Protein AF-A0A6I7P7A3-F1 (afdb_monomer)

Secondary structure (DSSP, 8-state):
-------PPSSSPPP--PPPSSSSSSPPP-S------TT--HHHHHHHHHHHHHHHHHHH--SSEEEEE--TTBTT-SS----B-HHHHHHHHHHHHHHHHTTT--EEEEE-----S-HHHHHHHHHHHHHHHHHHS--

Nearest PDB structures (foldseek):
  9gkv-assembly1_B  TM=9.455E-01  e=1.641E-09  Vibrio cholerae
  9gku-assembly2_E  TM=8.668E-01  e=6.618E-05  Sphingomonas sp. Y57
  5ji5-assembly1_A  TM=8.584E-01  e=8.519E-05  Paraburkholderia phymatum STM815
  8szt-assembly1_A  TM=7.700E-01  e=6.213E-05  Acinetobacter baumannii
  5g0y-assembly1_B  TM=8.386E-01  e=3.416E-04  Pseudomonas aeruginosa PAO1

Solvent-accessible surface area (backbone atoms only — not comparable to full-atom values): 8297 Å² total; per-residue (Å²): 136,36,45,86,47,74,82,84,75,85,76,99,65,84,84,74,81,48,66,31,93,40,67,60,66,72,74,79,93,70,98,76,83,69,74,46,64,73,58,39,32,40,69,63,50,47,54,54,44,66,64,45,52,61,55,50,48,68,74,64,62,56,84,61,46,80,42,73,54,43,52,22,48,24,54,76,24,72,55,39,55,27,36,22,44,75,65,35,51,40,50,49,44,41,52,56,52,48,58,30,54,80,67,72,29,51,72,47,81,41,86,48,55,66,57,46,88,50,61,69,61,44,52,54,55,60,43,34,54,57,54,46,48,59,68,76,48,79,131

pLDDT: mean 84.66, std 20.34, range [33.81, 98.56]

Sequence (139 aa):
HTDLGTSMPSEGRPPHRLPGTNFPARKQRSDWDLVLERDVADDGYLSQLEEALPRLFERHRPDLAFYNAGVDPHRDDRLGHLALSDEGLQARDHAVLDAARLRAVPLVGVIGGGYDRDLDRLVRRHALLHRTAAHLMPR

Radius of gyration: 16.29 Å; Cα contacts (8 Å, |Δi|>4): 184; chains: 1; bounding box: 31×56×37 Å

Mean predicted aligned error: 8.37 Å

Foldseek 3Di:
DAEDPDDDDPDDDDDDRCQDQFPPSDDDDDPDDDYDYFAAELVSVVVSLVVVLLVVCVVPVDLEEEAALEPLLDCQFPRHRYHYDLVSSLVSLLSNLVSCVVSVRHYHYDYHHGHHPPVVVRVVSSCSNVVSCPVVDDD

Structure (mmCIF, N/CA/C/O backbone):
data_AF-A0A6I7P7A3-F1
#
_entry.id   AF-A0A6I7P7A3-F1
#
loop_
_atom_site.group_PDB
_atom_site.id
_atom_site.type_symbol
_atom_site.label_atom_id
_atom_site.label_alt_id
_atom_site.label_comp_id
_atom_site.label_asym_id
_atom_site.label_entity_id
_atom_site.label_seq_id
_atom_site.pdbx_PDB_ins_code
_atom_site.Cartn_x
_atom_site.Cartn_y
_atom_site.Cartn_z
_atom_site.occupancy
_atom_site.B_iso_or_equiv
_atom_site.auth_seq_id
_atom_site.auth_comp_id
_atom_site.auth_asym_id
_atom_site.auth_atom_id
_atom_site.pdbx_PDB_model_num
ATOM 1 N N . HIS A 1 1 ? 0.399 10.641 -2.169 1.00 45.03 1 HIS A N 1
ATOM 2 C CA . HIS A 1 1 ? 0.937 11.301 -3.376 1.00 45.03 1 HIS A CA 1
ATOM 3 C C . HIS A 1 1 ? 1.148 12.776 -3.090 1.00 45.03 1 HIS A C 1
ATOM 5 O O . HIS A 1 1 ? 0.343 13.614 -3.494 1.00 45.03 1 HIS A O 1
ATOM 11 N N . THR A 1 2 ? 2.220 13.083 -2.371 1.00 41.44 2 THR A N 1
ATOM 12 C CA . THR A 1 2 ? 2.630 14.457 -2.091 1.00 41.44 2 THR A CA 1
ATOM 13 C C . THR A 1 2 ? 4.143 14.449 -2.181 1.00 41.44 2 THR A C 1
ATOM 15 O O . THR A 1 2 ? 4.778 13.793 -1.366 1.00 41.44 2 THR A O 1
ATOM 18 N N . ASP A 1 3 ? 4.688 15.122 -3.189 1.00 40.62 3 ASP A N 1
ATOM 19 C CA . ASP A 1 3 ? 6.133 15.268 -3.377 1.00 40.62 3 ASP A CA 1
ATOM 20 C C . ASP A 1 3 ? 6.515 16.697 -2.979 1.00 40.62 3 ASP A C 1
ATOM 22 O O . ASP A 1 3 ? 5.720 17.631 -3.158 1.00 40.62 3 ASP A O 1
ATOM 26 N N . LEU A 1 4 ? 7.731 16.891 -2.468 1.00 37.59 4 LEU A N 1
ATOM 27 C CA . LEU A 1 4 ? 8.278 18.224 -2.214 1.00 37.59 4 LEU A CA 1
ATOM 28 C C . LEU A 1 4 ? 8.536 18.950 -3.542 1.00 37.59 4 LEU A C 1
ATOM 30 O O . LEU A 1 4 ? 9.576 18.798 -4.172 1.00 37.59 4 LEU A O 1
ATOM 34 N N . GLY A 1 5 ? 7.588 19.788 -3.952 1.00 38.75 5 GLY A N 1
ATOM 35 C CA . GLY A 1 5 ? 7.827 20.887 -4.883 1.00 38.75 5 GLY A CA 1
ATOM 36 C C . GLY A 1 5 ? 8.175 22.156 -4.110 1.00 38.75 5 GLY A C 1
ATOM 37 O O . GLY A 1 5 ? 7.379 23.091 -4.100 1.00 38.75 5 GLY A O 1
ATOM 38 N N . THR A 1 6 ? 9.319 22.197 -3.424 1.00 39.31 6 THR A N 1
ATOM 39 C CA . THR A 1 6 ? 9.746 23.404 -2.699 1.00 39.31 6 THR A CA 1
ATOM 40 C C . THR A 1 6 ? 10.995 23.987 -3.347 1.00 39.31 6 THR A C 1
ATOM 42 O O . THR A 1 6 ? 12.113 23.603 -3.025 1.00 39.31 6 THR A O 1
ATOM 45 N N . SER A 1 7 ? 10.822 24.962 -4.240 1.00 38.69 7 SER A N 1
ATOM 46 C CA . SER A 1 7 ? 11.854 25.978 -4.454 1.00 38.69 7 SER A CA 1
ATOM 47 C C . SER A 1 7 ? 11.719 27.006 -3.330 1.00 38.69 7 SER A C 1
ATOM 49 O O . SER A 1 7 ? 10.702 27.697 -3.262 1.00 38.69 7 SER A O 1
ATOM 51 N N . MET A 1 8 ? 12.709 27.090 -2.440 1.00 33.81 8 MET A N 1
ATOM 52 C CA . MET A 1 8 ? 12.804 28.143 -1.423 1.00 33.81 8 MET A CA 1
ATOM 53 C C . MET A 1 8 ? 12.994 29.504 -2.113 1.00 33.81 8 MET A C 1
ATOM 55 O O . MET A 1 8 ? 14.019 29.681 -2.773 1.00 33.81 8 MET A O 1
ATOM 59 N N . PRO A 1 9 ? 12.083 30.486 -1.982 1.00 37.31 9 PRO A N 1
ATOM 60 C CA . PRO A 1 9 ? 12.414 31.858 -2.314 1.00 37.31 9 PRO A CA 1
ATOM 61 C C . PRO A 1 9 ? 13.127 32.495 -1.119 1.00 37.31 9 PRO A C 1
ATOM 63 O O . PRO A 1 9 ? 12.667 32.408 0.021 1.00 37.31 9 PRO A O 1
ATOM 66 N N . SER A 1 10 ? 14.235 33.174 -1.392 1.00 42.97 10 SER A N 1
ATOM 67 C CA . SER A 1 10 ? 14.731 34.225 -0.515 1.00 42.97 10 SER A CA 1
ATOM 68 C C . SER A 1 10 ? 13.639 35.291 -0.351 1.00 42.97 10 SER A C 1
ATOM 70 O O . SER A 1 10 ? 13.135 35.811 -1.343 1.00 42.97 10 SER A O 1
ATOM 72 N N . GLU A 1 11 ? 13.326 35.612 0.903 1.00 44.50 11 GLU A N 1
ATOM 73 C CA . GLU A 1 11 ? 12.586 36.796 1.361 1.00 44.50 11 GLU A CA 1
ATOM 74 C C . GLU A 1 11 ? 11.051 36.841 1.146 1.00 44.50 11 GLU A C 1
ATOM 76 O O . GLU A 1 11 ? 10.508 36.958 0.049 1.00 44.50 11 GLU A O 1
ATOM 81 N N . GLY A 1 12 ? 10.329 36.837 2.275 1.00 45.41 12 GLY A N 1
ATOM 82 C CA . GLY A 1 12 ? 9.137 37.669 2.503 1.00 45.41 12 GLY A CA 1
ATOM 83 C C . GLY A 1 12 ? 7.789 37.283 1.879 1.00 45.41 12 GLY A C 1
ATOM 84 O O . GLY A 1 12 ? 6.789 37.913 2.222 1.00 45.41 12 GLY A O 1
ATOM 85 N N . ARG A 1 13 ? 7.693 36.274 1.006 1.00 35.59 13 ARG A N 1
ATOM 86 C CA . ARG A 1 13 ? 6.413 35.864 0.387 1.00 35.59 13 ARG A CA 1
ATOM 87 C C . ARG A 1 13 ? 5.845 34.593 1.042 1.00 35.59 13 ARG A C 1
ATOM 89 O O . ARG A 1 13 ? 6.615 33.656 1.248 1.00 35.59 13 ARG A O 1
ATOM 96 N N . PRO A 1 14 ? 4.526 34.494 1.333 1.00 38.22 14 PRO A N 1
ATOM 97 C CA . PRO A 1 14 ? 3.937 33.229 1.779 1.00 38.22 14 PRO A CA 1
ATOM 98 C C . PRO A 1 14 ? 4.213 32.130 0.738 1.00 38.22 14 PRO A C 1
ATOM 100 O O . PRO A 1 14 ? 4.161 32.419 -0.465 1.00 38.22 14 PRO A O 1
ATOM 103 N N . PRO A 1 15 ? 4.530 30.892 1.164 1.00 42.38 15 PRO A N 1
ATOM 104 C CA . PRO A 1 15 ? 4.943 29.839 0.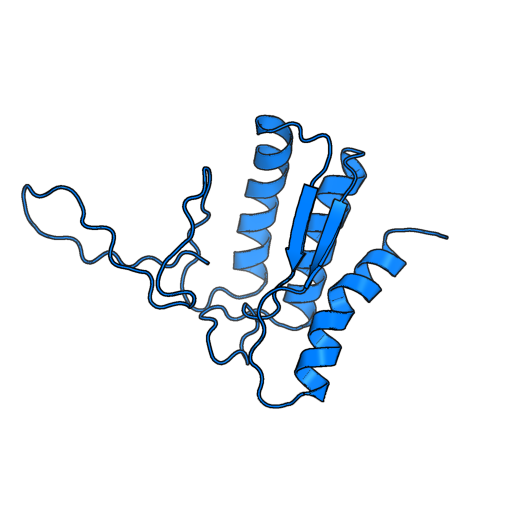250 1.00 42.38 15 PRO A CA 1
ATOM 105 C C . PRO A 1 15 ? 3.801 29.510 -0.714 1.00 42.38 15 PRO A C 1
ATOM 107 O O . PRO A 1 15 ? 2.731 29.050 -0.316 1.00 42.38 15 PRO A O 1
ATOM 110 N N . HIS A 1 16 ? 4.039 29.738 -2.004 1.00 43.59 16 HIS A N 1
ATOM 111 C CA . HIS A 1 16 ? 3.203 29.181 -3.060 1.00 43.59 16 HIS A CA 1
ATOM 112 C C . HIS A 1 16 ? 3.479 27.679 -3.095 1.00 43.59 16 HIS A C 1
ATOM 114 O O . HIS A 1 16 ? 4.573 27.262 -3.468 1.00 43.59 16 HIS A O 1
ATOM 120 N N . ARG A 1 17 ? 2.510 26.865 -2.662 1.00 45.44 17 ARG A N 1
ATOM 121 C CA . ARG A 1 17 ? 2.574 25.402 -2.782 1.00 45.44 17 ARG A CA 1
ATOM 122 C C . ARG A 1 17 ? 2.559 25.075 -4.281 1.00 45.44 17 ARG A C 1
ATOM 124 O O . ARG A 1 17 ? 1.498 25.116 -4.901 1.00 45.44 17 ARG A O 1
ATOM 131 N N . LEU A 1 18 ? 3.730 24.827 -4.874 1.00 43.50 18 LEU A N 1
ATOM 132 C CA . LEU A 1 18 ? 3.813 24.368 -6.259 1.00 43.50 18 LEU A CA 1
ATOM 133 C C . LEU A 1 18 ? 3.068 23.028 -6.361 1.00 43.50 18 LEU A C 1
ATOM 135 O O . LEU A 1 18 ? 3.190 22.196 -5.456 1.00 43.50 18 LEU A O 1
ATOM 139 N N . PRO A 1 19 ? 2.268 22.804 -7.416 1.00 45.28 19 PRO A N 1
ATOM 140 C CA . PRO A 1 19 ? 1.663 21.501 -7.633 1.00 45.28 19 PRO A CA 1
ATOM 141 C C . PRO A 1 19 ? 2.779 20.455 -7.744 1.00 45.28 19 PRO A C 1
ATOM 143 O O . PRO A 1 19 ? 3.724 20.626 -8.514 1.00 45.28 19 PRO A O 1
ATOM 146 N N . GLY A 1 20 ? 2.687 19.393 -6.936 1.00 50.69 20 GLY A N 1
ATOM 147 C CA . GLY A 1 20 ? 3.595 18.251 -7.031 1.00 50.69 20 GLY A CA 1
ATOM 148 C C . GLY A 1 20 ? 3.606 17.698 -8.457 1.00 50.69 20 GLY A C 1
ATOM 149 O O . GLY A 1 20 ? 2.596 17.746 -9.158 1.00 50.69 20 GLY A O 1
ATOM 150 N N . THR A 1 21 ? 4.753 17.189 -8.902 1.00 57.84 21 THR A N 1
ATOM 151 C CA . THR A 1 21 ? 4.920 16.690 -10.277 1.00 57.84 21 THR A CA 1
ATOM 152 C C . THR A 1 21 ? 4.259 15.326 -10.505 1.00 57.84 21 THR A C 1
ATOM 154 O O . THR A 1 21 ? 4.207 14.867 -11.646 1.00 57.84 21 THR A O 1
ATOM 157 N N . ASN A 1 22 ? 3.740 14.666 -9.461 1.00 56.19 22 ASN A N 1
ATOM 158 C CA . ASN A 1 22 ? 2.967 13.426 -9.577 1.00 56.19 22 ASN A CA 1
ATOM 159 C C . ASN A 1 22 ? 1.498 13.680 -9.921 1.00 56.19 22 ASN A C 1
ATOM 161 O O . ASN A 1 22 ? 0.862 14.623 -9.440 1.00 56.19 22 ASN A O 1
ATOM 165 N N . PHE A 1 23 ? 0.924 12.760 -10.694 1.00 56.69 23 PHE A N 1
ATOM 166 C CA . PHE A 1 23 ? -0.514 12.722 -10.929 1.00 56.69 23 PHE A CA 1
ATOM 167 C C . PHE A 1 23 ? -1.275 12.443 -9.609 1.00 56.69 23 PHE A C 1
ATOM 169 O O . PHE A 1 23 ? -0.741 11.791 -8.709 1.00 56.69 23 PHE A O 1
ATOM 176 N N . PRO A 1 24 ? -2.503 12.962 -9.426 1.00 56.19 24 PRO A N 1
ATOM 177 C CA . PRO A 1 24 ? -3.151 14.008 -10.218 1.00 56.19 24 PRO A CA 1
ATOM 178 C C . PRO A 1 24 ? -2.489 15.377 -10.006 1.00 56.19 24 PRO A C 1
ATOM 180 O O . PRO A 1 24 ? -2.054 15.696 -8.898 1.00 56.19 24 PRO A O 1
ATOM 183 N N . ALA A 1 25 ? -2.459 16.197 -11.065 1.00 59.81 25 ALA A N 1
ATOM 184 C CA . ALA A 1 25 ? -1.860 17.539 -11.046 1.00 59.81 25 ALA A CA 1
ATOM 185 C C . ALA A 1 25 ? -2.570 18.493 -10.067 1.00 59.81 25 ALA A C 1
ATOM 187 O O . ALA A 1 25 ? -1.950 19.372 -9.470 1.00 59.81 25 ALA A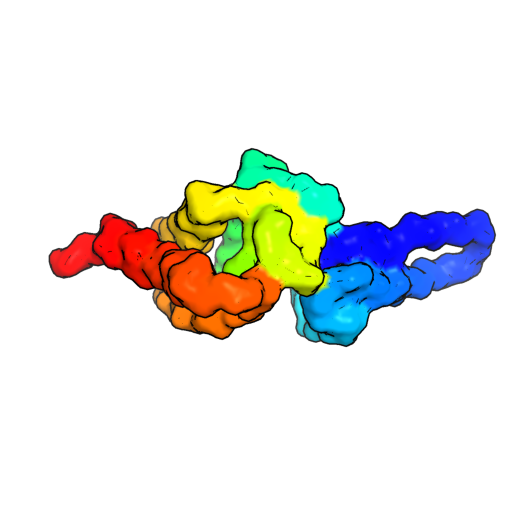 O 1
ATOM 188 N N . ARG A 1 26 ? -3.879 18.294 -9.863 1.00 61.56 26 ARG A N 1
ATOM 189 C CA . ARG A 1 26 ? -4.646 18.952 -8.805 1.00 61.56 26 ARG A CA 1
ATOM 190 C C . ARG A 1 26 ? -4.849 17.965 -7.661 1.00 61.56 26 ARG A C 1
ATOM 192 O O . ARG A 1 26 ? -5.607 17.008 -7.799 1.00 61.56 26 ARG A O 1
ATOM 199 N N . LYS A 1 27 ? -4.178 18.209 -6.536 1.00 63.12 27 LYS A N 1
ATOM 200 C CA . LYS A 1 27 ? -4.361 17.416 -5.316 1.00 63.12 27 LYS A CA 1
ATOM 201 C C . LYS A 1 27 ? -5.727 17.701 -4.698 1.00 63.12 27 LYS A C 1
ATOM 203 O O . LYS A 1 27 ? -6.194 18.843 -4.704 1.00 6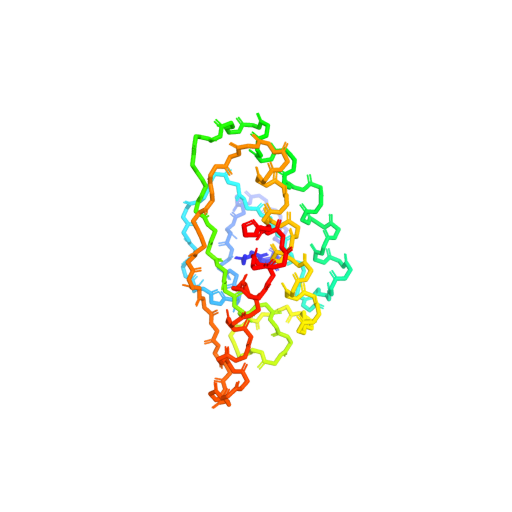3.12 27 LYS A O 1
ATOM 208 N N . GLN A 1 28 ? -6.366 16.658 -4.181 1.00 68.31 28 GLN A N 1
ATOM 209 C CA . GLN A 1 28 ? -7.570 16.813 -3.375 1.00 68.31 28 GLN A CA 1
ATOM 210 C C . GLN A 1 28 ? -7.207 17.502 -2.055 1.00 68.31 28 GLN A C 1
ATOM 212 O O . GLN A 1 28 ? -6.090 17.356 -1.567 1.00 68.31 28 GLN A O 1
ATOM 217 N N . ARG A 1 29 ? -8.136 18.278 -1.489 1.00 70.88 29 ARG A N 1
ATOM 218 C CA . ARG A 1 29 ? -7.947 18.851 -0.156 1.00 70.88 29 ARG A CA 1
ATOM 219 C C 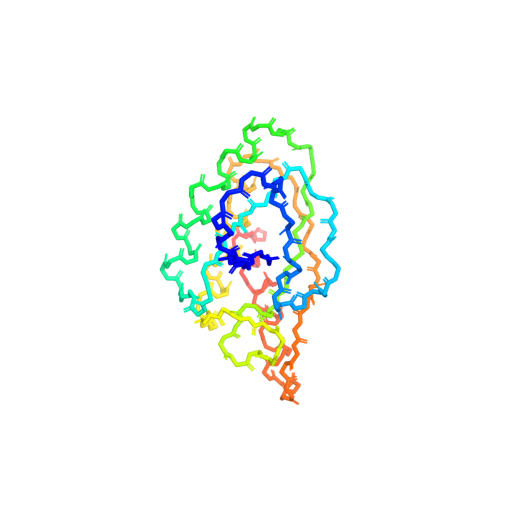. ARG A 1 29 ? -8.153 17.744 0.877 1.00 70.88 29 ARG A C 1
ATOM 221 O O . ARG A 1 29 ? -9.236 17.172 0.947 1.00 70.88 29 ARG A O 1
ATOM 228 N N . SER A 1 30 ? -7.111 17.470 1.638 1.00 80.75 30 SER A N 1
ATOM 229 C CA . SER A 1 30 ? -7.017 16.453 2.685 1.00 80.75 30 SER A CA 1
ATOM 230 C C . SER A 1 30 ? -6.705 17.128 4.020 1.00 80.75 30 SER A C 1
ATOM 232 O O . SER A 1 30 ? -6.088 18.195 4.072 1.00 80.75 30 SER A O 1
ATOM 234 N N . ASP A 1 31 ? -7.144 16.504 5.110 1.00 80.75 31 ASP A N 1
ATOM 235 C CA . ASP A 1 31 ? -6.856 16.973 6.471 1.00 80.75 31 ASP A CA 1
ATOM 236 C C . ASP A 1 31 ? -5.478 16.512 6.962 1.00 80.75 31 ASP A C 1
ATOM 238 O O . ASP A 1 31 ? -4.937 17.057 7.929 1.00 80.75 31 ASP A O 1
ATOM 242 N N . TRP A 1 32 ? -4.905 15.512 6.285 1.00 84.56 32 TRP A N 1
ATOM 243 C CA . TRP A 1 32 ? -3.577 14.996 6.561 1.00 84.56 32 TRP A CA 1
ATOM 244 C C . TRP A 1 32 ? -2.924 14.423 5.298 1.00 84.56 32 TRP A C 1
ATOM 246 O O . TRP A 1 32 ? -3.422 13.468 4.705 1.00 84.56 32 TRP A O 1
ATOM 256 N N . ASP A 1 33 ? -1.787 15.009 4.922 1.00 86.75 33 ASP A N 1
ATOM 257 C CA . ASP A 1 33 ? -0.911 14.531 3.856 1.00 86.75 33 ASP A CA 1
ATOM 258 C C . ASP A 1 33 ? 0.420 14.045 4.431 1.00 86.75 33 ASP A C 1
ATOM 260 O O . ASP A 1 33 ? 1.046 14.742 5.232 1.00 86.75 33 ASP A O 1
ATOM 264 N N . LEU A 1 34 ? 0.881 12.885 3.963 1.00 85.31 34 LEU A N 1
ATOM 265 C CA . LEU A 1 34 ? 2.274 12.471 4.102 1.00 85.31 34 LEU A CA 1
ATOM 266 C C . LEU A 1 34 ? 3.016 12.868 2.833 1.00 85.31 34 LEU A C 1
ATOM 268 O O . LEU A 1 34 ? 2.580 12.558 1.716 1.00 85.31 34 LEU A O 1
ATOM 272 N N . VAL A 1 35 ? 4.114 13.589 3.011 1.00 86.69 35 VAL A N 1
ATOM 273 C CA . VAL A 1 35 ? 4.999 13.962 1.915 1.00 86.69 35 VAL A CA 1
ATOM 274 C C . VAL A 1 35 ? 6.079 12.899 1.827 1.00 86.69 35 VAL A C 1
ATOM 276 O O . VAL A 1 35 ? 6.759 12.641 2.814 1.00 86.69 35 VAL A O 1
ATOM 279 N N . LEU A 1 36 ? 6.198 12.270 0.665 1.00 89.12 36 LEU A N 1
ATOM 280 C CA . LEU A 1 36 ? 7.214 11.262 0.397 1.00 89.12 36 LEU A CA 1
ATOM 281 C C . LEU A 1 36 ? 8.206 11.838 -0.603 1.00 89.12 36 LEU A C 1
ATOM 283 O O . LEU A 1 36 ? 7.835 12.591 -1.508 1.00 89.12 36 LEU A O 1
ATOM 287 N N . GLU A 1 37 ? 9.476 11.508 -0.417 1.00 89.31 37 GLU A N 1
AT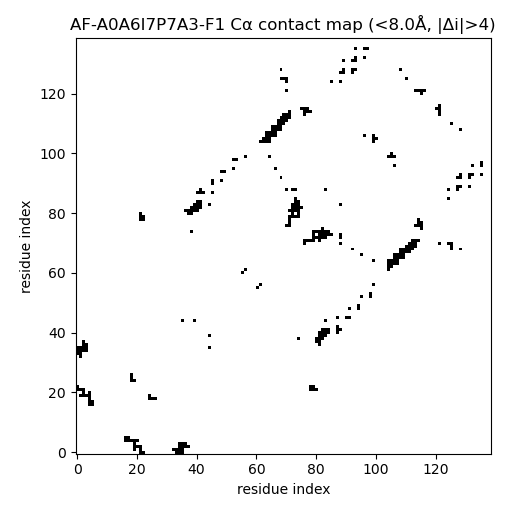OM 288 C CA . GLU A 1 37 ? 10.490 11.855 -1.398 1.00 89.31 37 GLU A CA 1
ATOM 289 C C . GLU A 1 37 ? 10.281 11.036 -2.676 1.00 89.31 37 GLU A C 1
ATOM 291 O O . GLU A 1 37 ? 9.745 9.923 -2.667 1.00 89.31 37 GLU A O 1
ATOM 296 N N . ARG A 1 38 ? 10.689 11.623 -3.798 1.00 89.88 38 ARG A N 1
ATOM 297 C CA . ARG A 1 38 ? 10.718 10.927 -5.081 1.00 89.88 38 ARG A CA 1
ATOM 298 C C . ARG A 1 38 ? 11.643 9.711 -4.970 1.00 89.88 38 ARG A C 1
ATOM 300 O O . ARG A 1 38 ? 12.662 9.773 -4.293 1.00 89.88 38 ARG A O 1
ATOM 307 N N . ASP A 1 39 ? 11.275 8.633 -5.651 1.00 94.44 39 ASP A N 1
ATOM 308 C CA . ASP A 1 39 ? 12.011 7.367 -5.710 1.00 94.44 39 ASP A CA 1
ATOM 309 C C . ASP A 1 39 ? 12.182 6.666 -4.348 1.00 94.44 39 ASP A C 1
ATOM 311 O O . ASP A 1 39 ? 13.002 5.758 -4.218 1.00 94.44 39 ASP A O 1
ATOM 315 N N . VAL A 1 40 ? 11.381 7.027 -3.333 1.00 96.06 40 VAL A N 1
ATOM 316 C CA . VAL A 1 40 ? 11.322 6.263 -2.079 1.00 96.06 40 VAL A CA 1
ATOM 317 C C . VAL A 1 40 ? 10.954 4.813 -2.390 1.00 96.06 40 VAL A C 1
ATOM 319 O O . VAL A 1 40 ? 9.924 4.532 -3.009 1.00 96.06 40 VAL A O 1
ATOM 322 N N . ALA A 1 41 ? 11.828 3.912 -1.952 1.00 97.44 41 ALA A N 1
ATOM 323 C CA . ALA A 1 41 ? 11.678 2.470 -2.069 1.00 97.44 41 ALA A CA 1
ATOM 324 C C . ALA A 1 41 ? 10.934 1.884 -0.856 1.00 97.44 41 ALA A C 1
ATOM 326 O O . ALA A 1 41 ? 10.517 2.609 0.052 1.00 97.44 41 ALA A O 1
ATOM 327 N N . ASP A 1 42 ? 10.790 0.562 -0.850 1.00 98.44 42 ASP A N 1
ATOM 328 C CA . ASP A 1 42 ? 9.964 -0.200 0.091 1.00 98.44 42 ASP A CA 1
ATOM 329 C C . ASP A 1 42 ? 10.181 0.196 1.559 1.00 98.44 42 ASP A C 1
ATOM 331 O O . ASP A 1 42 ? 9.238 0.650 2.204 1.00 98.44 42 ASP A O 1
ATOM 335 N N . ASP A 1 43 ? 11.413 0.116 2.070 1.00 98.00 43 ASP A N 1
ATOM 336 C CA . ASP A 1 43 ? 11.710 0.377 3.488 1.00 98.00 43 ASP A CA 1
ATOM 337 C C . ASP A 1 43 ? 11.346 1.804 3.916 1.00 98.00 43 ASP A C 1
ATOM 339 O O . ASP A 1 43 ? 10.739 2.022 4.966 1.00 98.00 43 ASP A O 1
ATOM 343 N N . GLY A 1 44 ? 11.683 2.791 3.080 1.00 97.25 44 GLY A N 1
ATOM 344 C CA . GLY A 1 44 ? 11.369 4.192 3.353 1.00 97.25 44 GLY A CA 1
ATOM 345 C C . GLY A 1 44 ? 9.863 4.441 3.348 1.00 97.25 44 GLY A C 1
ATOM 346 O O . GLY A 1 44 ? 9.347 5.149 4.211 1.00 97.25 44 GLY A O 1
ATOM 347 N N . TYR A 1 45 ? 9.138 3.817 2.418 1.00 97.81 45 TYR A N 1
ATOM 348 C CA . TYR A 1 45 ? 7.686 3.933 2.344 1.00 97.81 45 TYR A CA 1
ATOM 349 C C . TYR A 1 45 ? 7.011 3.284 3.557 1.00 97.81 45 TYR A C 1
ATOM 351 O O . TYR A 1 45 ? 6.136 3.886 4.184 1.00 97.81 45 TYR A O 1
ATOM 359 N N . LEU A 1 46 ? 7.412 2.054 3.886 1.00 98.00 46 LEU A N 1
ATOM 360 C CA . LEU A 1 46 ? 6.835 1.277 4.979 1.00 98.00 46 LEU A CA 1
ATOM 361 C C . LEU A 1 46 ? 7.119 1.929 6.331 1.00 98.00 46 LEU A C 1
ATOM 363 O O . LEU A 1 46 ? 6.197 2.049 7.133 1.00 98.00 46 LEU A O 1
ATOM 367 N N . SER A 1 47 ? 8.323 2.466 6.543 1.00 97.44 47 SER A N 1
ATOM 368 C CA . SER A 1 47 ? 8.657 3.203 7.767 1.00 97.44 47 SER A CA 1
ATOM 369 C C . SER A 1 47 ? 7.726 4.402 7.998 1.00 97.44 47 SER A C 1
ATOM 371 O O . SER A 1 47 ? 7.206 4.587 9.100 1.00 97.44 47 SER A O 1
ATOM 373 N N . GLN A 1 48 ? 7.445 5.187 6.951 1.00 96.44 48 GLN A N 1
ATOM 374 C CA . GLN A 1 48 ? 6.509 6.314 7.048 1.00 96.44 48 GLN A CA 1
ATOM 375 C C . GLN A 1 48 ? 5.080 5.848 7.357 1.00 96.44 48 GLN A C 1
ATOM 377 O O . GLN A 1 48 ? 4.343 6.499 8.102 1.00 96.44 48 GLN A O 1
ATOM 382 N N . LEU A 1 49 ? 4.676 4.711 6.788 1.00 96.12 49 LEU A N 1
ATOM 383 C CA . LEU A 1 49 ? 3.348 4.145 6.986 1.00 96.12 49 LEU A CA 1
ATOM 384 C C . LEU A 1 49 ? 3.153 3.605 8.411 1.00 96.12 49 LEU A C 1
ATOM 386 O O . LEU A 1 49 ? 2.109 3.853 9.018 1.00 96.12 49 LEU A O 1
ATOM 390 N N . GLU A 1 50 ? 4.157 2.912 8.949 1.00 95.31 50 GLU A N 1
ATOM 391 C CA . GLU A 1 50 ? 4.174 2.386 10.318 1.00 95.31 50 GLU A CA 1
ATOM 392 C C . GLU A 1 50 ? 4.050 3.498 11.365 1.00 95.31 50 GLU A C 1
ATOM 394 O O . GLU A 1 50 ? 3.344 3.332 12.360 1.00 95.31 50 GLU A O 1
ATOM 399 N N . GLU A 1 51 ? 4.663 4.660 11.124 1.00 95.06 51 GLU A N 1
ATOM 400 C CA . GLU A 1 51 ? 4.519 5.821 12.005 1.00 95.06 51 GLU A CA 1
ATOM 401 C C . GLU A 1 51 ? 3.131 6.477 11.882 1.00 95.06 51 GLU A C 1
ATOM 403 O O . GLU A 1 51 ? 2.534 6.909 12.878 1.00 95.06 51 GLU A O 1
ATOM 408 N N . ALA A 1 52 ? 2.602 6.577 10.661 1.00 95.69 52 ALA A N 1
ATOM 409 C CA . ALA A 1 52 ? 1.398 7.350 10.390 1.00 95.69 52 ALA A CA 1
ATOM 410 C C . ALA A 1 52 ? 0.094 6.616 10.730 1.00 95.69 52 ALA A C 1
ATOM 412 O O . ALA A 1 52 ? -0.823 7.235 11.280 1.00 95.69 52 ALA A O 1
ATOM 413 N N . LEU A 1 53 ? -0.016 5.318 10.420 1.00 96.00 53 LEU A N 1
ATOM 414 C CA . LEU A 1 53 ? -1.270 4.570 10.574 1.00 96.00 53 LEU A CA 1
ATOM 415 C C . LEU A 1 53 ? -1.799 4.566 12.019 1.00 96.00 53 LEU A C 1
ATOM 417 O O . LEU A 1 53 ? -2.974 4.903 12.198 1.00 96.00 53 LEU A O 1
ATOM 421 N N . PRO A 1 54 ? -0.998 4.258 13.062 1.00 94.88 54 PRO A N 1
ATOM 422 C CA . PRO A 1 54 ? -1.486 4.265 14.441 1.00 94.88 54 PRO A CA 1
ATOM 423 C C . PRO A 1 54 ? -2.074 5.618 14.841 1.00 94.88 54 PRO A C 1
ATOM 425 O O . PRO A 1 54 ? -3.204 5.692 15.325 1.00 94.88 54 PRO A O 1
ATOM 428 N N . ARG A 1 55 ? -1.347 6.695 14.530 1.00 95.19 55 ARG A N 1
ATOM 429 C CA . ARG A 1 55 ? -1.755 8.075 14.805 1.00 95.19 55 ARG A CA 1
ATOM 430 C C . ARG A 1 55 ? -3.040 8.454 14.058 1.00 95.19 55 ARG A C 1
ATOM 432 O O . ARG A 1 55 ? -3.878 9.157 14.616 1.00 95.19 55 ARG A O 1
ATOM 439 N N . LEU A 1 56 ? -3.224 7.987 12.820 1.00 94.38 56 LEU A N 1
ATOM 440 C CA . LEU A 1 56 ? -4.429 8.238 12.019 1.00 94.38 56 LEU A CA 1
ATOM 441 C C . LEU A 1 56 ? -5.665 7.583 12.618 1.00 94.38 56 LEU A C 1
ATOM 443 O O . LEU A 1 56 ? -6.678 8.259 12.817 1.00 94.38 56 LEU A O 1
ATOM 447 N N . PHE A 1 57 ? -5.568 6.310 12.984 1.00 94.94 57 PHE A N 1
ATOM 448 C CA . PHE A 1 57 ? -6.680 5.628 13.633 1.00 94.94 57 PHE A CA 1
ATOM 449 C C . PHE A 1 57 ? -6.978 6.187 15.030 1.00 94.94 57 PHE A C 1
ATOM 451 O O . PHE A 1 57 ? -8.145 6.341 15.379 1.00 94.94 57 PHE A O 1
ATOM 458 N N . GLU A 1 58 ? -5.963 6.542 15.818 1.00 93.88 58 GLU A N 1
ATOM 459 C CA . GLU A 1 58 ? -6.159 7.120 17.156 1.00 93.88 58 GLU A CA 1
ATOM 460 C C . GLU A 1 58 ? -6.794 8.509 17.117 1.00 93.88 58 GLU A C 1
ATOM 462 O O . GLU A 1 58 ? -7.655 8.816 17.947 1.00 93.88 58 GLU A O 1
ATOM 467 N N . ARG A 1 59 ? -6.385 9.336 16.147 1.00 94.50 59 ARG A N 1
ATOM 468 C CA . ARG A 1 59 ? -6.892 10.698 15.970 1.00 94.50 59 ARG A CA 1
ATOM 469 C C . ARG A 1 59 ? -8.336 10.714 15.489 1.00 94.50 59 ARG A C 1
ATOM 471 O O . ARG A 1 59 ? -9.127 11.499 16.002 1.00 94.50 59 ARG A O 1
ATOM 478 N N . HIS A 1 60 ? -8.661 9.904 14.483 1.00 94.62 60 HIS A N 1
ATOM 479 C CA . HIS A 1 60 ? -9.968 9.964 13.829 1.00 94.62 60 HIS A CA 1
ATOM 480 C C . HIS A 1 60 ? -10.987 8.982 14.404 1.00 94.62 60 HIS A C 1
ATOM 482 O O . HIS A 1 60 ? -12.177 9.240 14.269 1.00 94.62 60 HIS A O 1
ATOM 488 N N . ARG A 1 61 ? -10.534 7.887 15.032 1.00 95.31 61 ARG A N 1
ATOM 489 C CA . ARG A 1 61 ? -11.375 6.801 15.572 1.00 95.31 61 ARG A CA 1
ATOM 490 C C . ARG A 1 61 ? -12.541 6.437 14.640 1.00 95.31 61 ARG A C 1
ATOM 492 O O . ARG A 1 61 ? -13.693 6.526 15.053 1.00 95.31 61 ARG A O 1
ATOM 499 N N . PRO A 1 62 ? -12.255 6.107 13.369 1.00 96.75 62 PRO A N 1
ATOM 500 C CA . PRO A 1 62 ? -13.304 5.917 12.380 1.00 96.75 62 PRO A CA 1
ATOM 501 C C . PRO A 1 62 ? -14.116 4.649 12.661 1.00 96.75 62 PRO A C 1
ATOM 503 O O . PRO A 1 62 ? -13.546 3.606 12.976 1.00 96.75 62 PRO A O 1
ATOM 506 N N . ASP A 1 63 ? -15.427 4.718 12.434 1.00 97.50 63 ASP A N 1
ATOM 507 C CA . ASP A 1 63 ? -16.312 3.543 12.443 1.00 97.50 63 ASP A CA 1
ATOM 508 C C . ASP A 1 63 ? -16.191 2.701 11.154 1.00 97.50 63 ASP A C 1
ATOM 510 O O . ASP A 1 63 ? -16.612 1.548 11.110 1.00 97.50 63 ASP A O 1
ATOM 514 N N . LEU A 1 64 ? -15.630 3.282 10.086 1.00 97.06 64 LEU A N 1
ATOM 515 C CA . LEU A 1 64 ? -15.401 2.656 8.781 1.00 97.06 64 LEU A CA 1
ATOM 516 C C . LEU A 1 64 ? -14.238 3.357 8.068 1.00 97.06 64 LEU A C 1
ATOM 518 O O . LEU A 1 64 ? -14.195 4.588 8.014 1.00 97.06 64 LEU A O 1
ATOM 522 N N . ALA A 1 65 ? -13.331 2.588 7.466 1.00 97.06 65 ALA A N 1
ATOM 523 C CA . ALA A 1 65 ? -12.226 3.114 6.668 1.00 97.06 65 ALA A CA 1
ATOM 524 C C . ALA A 1 65 ? -12.358 2.727 5.187 1.00 97.06 65 ALA A C 1
ATOM 526 O O . ALA A 1 65 ? -12.595 1.568 4.855 1.00 97.06 65 ALA A O 1
ATOM 527 N N . PHE A 1 66 ? -12.140 3.685 4.286 1.00 96.94 66 PHE A N 1
ATOM 528 C CA . PHE A 1 66 ? -11.956 3.414 2.858 1.00 96.94 66 PHE A CA 1
ATOM 529 C C . PHE A 1 66 ? -10.469 3.446 2.527 1.00 96.94 66 PHE A C 1
ATOM 531 O O . PHE A 1 66 ? -9.799 4.45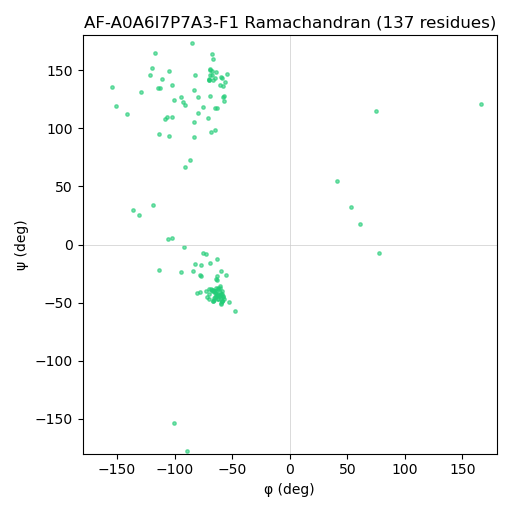2 2.762 1.00 96.94 66 PHE A O 1
ATOM 538 N N . TYR A 1 67 ? -9.964 2.360 1.948 1.00 97.44 67 TYR A N 1
ATOM 539 C CA . TYR A 1 67 ? -8.588 2.266 1.489 1.00 97.44 67 TYR A CA 1
ATOM 540 C C . TYR A 1 67 ? -8.525 2.275 -0.036 1.00 97.44 67 TYR A C 1
ATOM 542 O O . TYR A 1 67 ? -8.893 1.302 -0.692 1.00 97.44 67 TYR A O 1
ATOM 550 N N . ASN A 1 68 ? -8.049 3.387 -0.598 1.00 96.38 68 ASN A N 1
ATOM 551 C CA . ASN A 1 68 ? -7.821 3.526 -2.031 1.00 96.38 68 ASN A CA 1
ATOM 552 C C . ASN A 1 68 ? -6.462 2.923 -2.425 1.00 96.38 68 ASN A C 1
ATOM 554 O O . ASN A 1 68 ? -5.428 3.592 -2.360 1.00 96.38 68 ASN A O 1
ATOM 558 N N . ALA A 1 69 ? -6.472 1.648 -2.804 1.00 96.56 69 ALA A N 1
ATOM 559 C CA . ALA A 1 69 ? -5.295 0.828 -3.060 1.00 96.56 69 ALA A CA 1
ATOM 560 C C . ALA A 1 69 ? -4.808 0.978 -4.513 1.00 96.56 69 ALA A C 1
ATOM 562 O O . ALA A 1 69 ? -4.979 0.094 -5.356 1.00 96.56 69 ALA A O 1
ATOM 563 N N . GLY A 1 70 ? -4.216 2.132 -4.823 1.00 97.00 70 GLY A N 1
ATOM 564 C CA . GLY A 1 70 ? -3.500 2.331 -6.086 1.00 97.00 70 GLY A CA 1
ATOM 565 C C . GLY A 1 70 ? -2.206 1.518 -6.140 1.00 97.00 70 GLY A C 1
ATOM 566 O O . GLY A 1 70 ? -1.578 1.272 -5.112 1.00 97.00 70 GLY A O 1
ATOM 567 N N . VAL A 1 71 ? -1.795 1.106 -7.331 1.00 97.88 71 VAL A N 1
ATOM 568 C CA . VAL A 1 71 ? -0.503 0.454 -7.609 1.00 97.88 71 VAL A CA 1
ATOM 569 C C . VAL A 1 71 ? 0.469 1.397 -8.320 1.00 97.88 71 VAL A C 1
ATOM 571 O O . VAL A 1 71 ? 1.582 1.000 -8.649 1.00 97.88 71 VAL A O 1
ATOM 574 N N . ASP A 1 72 ? 0.077 2.660 -8.493 1.00 96.00 72 ASP A N 1
ATOM 575 C CA . ASP A 1 72 ? 0.917 3.726 -9.026 1.00 96.00 72 ASP A CA 1
ATOM 576 C C . ASP A 1 72 ? 2.160 4.098 -8.188 1.00 96.00 72 ASP A C 1
ATOM 578 O O . ASP A 1 72 ? 3.050 4.726 -8.751 1.00 96.00 72 ASP A O 1
ATOM 582 N N . PRO A 1 73 ? 2.356 3.668 -6.919 1.00 96.69 73 PRO A N 1
ATOM 583 C CA . PRO A 1 73 ? 3.663 3.795 -6.265 1.00 96.69 73 PRO A CA 1
ATOM 584 C C . PRO A 1 73 ? 4.736 2.827 -6.782 1.00 96.69 73 PRO A C 1
ATOM 586 O O . PRO A 1 73 ? 5.882 2.912 -6.343 1.00 96.69 73 PRO A O 1
ATOM 589 N N . HIS A 1 74 ? 4.371 1.860 -7.627 1.00 97.81 74 HIS A N 1
ATOM 590 C CA . HIS A 1 74 ? 5.311 0.867 -8.133 1.00 97.81 74 HIS A CA 1
ATOM 591 C C . HIS A 1 74 ? 6.367 1.515 -9.042 1.00 97.81 74 HIS A C 1
ATOM 593 O O . HIS A 1 74 ? 6.030 2.347 -9.880 1.00 97.81 74 HIS A O 1
ATOM 599 N N . ARG A 1 75 ? 7.623 1.059 -8.963 1.00 96.50 75 ARG A N 1
ATOM 600 C CA . ARG A 1 75 ? 8.762 1.583 -9.755 1.00 96.50 75 ARG A CA 1
ATOM 601 C C . ARG A 1 75 ? 8.570 1.575 -11.281 1.00 96.50 75 ARG A C 1
ATOM 603 O O . ARG A 1 75 ? 9.205 2.341 -11.993 1.00 96.50 75 ARG A O 1
ATOM 610 N N . ASP A 1 76 ? 7.727 0.670 -11.776 1.00 95.06 76 ASP A 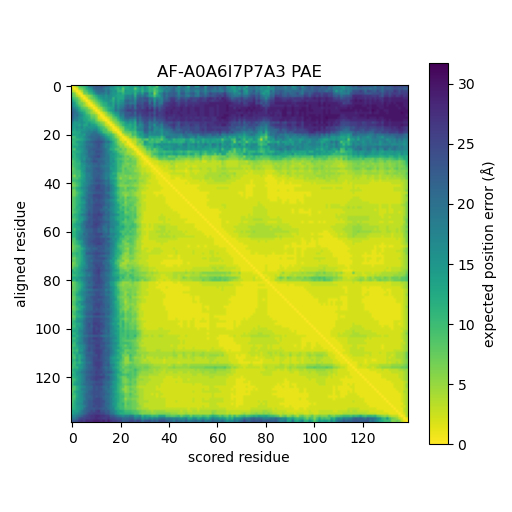N 1
ATOM 611 C CA . ASP A 1 76 ? 7.410 0.520 -13.208 1.00 95.06 76 ASP A CA 1
ATOM 612 C C . ASP A 1 76 ? 6.180 1.348 -13.634 1.00 95.06 76 ASP A C 1
ATOM 614 O O . ASP A 1 76 ? 5.785 1.317 -14.803 1.00 95.06 76 ASP A O 1
ATOM 618 N N . ASP A 1 77 ? 5.527 2.053 -12.705 1.00 95.12 77 ASP A N 1
ATOM 619 C CA . ASP A 1 77 ? 4.404 2.923 -13.038 1.00 95.12 77 ASP A CA 1
ATOM 620 C C . ASP A 1 77 ? 4.880 4.160 -13.813 1.00 95.12 77 ASP A C 1
ATOM 622 O O . ASP A 1 77 ? 5.942 4.725 -13.566 1.00 95.12 77 ASP A O 1
ATOM 626 N N . ARG A 1 78 ? 4.086 4.597 -14.793 1.00 91.81 78 ARG A N 1
ATOM 627 C CA . ARG A 1 78 ? 4.452 5.711 -15.681 1.00 91.81 78 ARG A CA 1
ATOM 628 C C . ARG A 1 78 ? 4.135 7.092 -15.119 1.00 91.81 78 ARG A C 1
ATOM 630 O O . ARG A 1 78 ? 4.651 8.076 -15.651 1.00 91.81 78 ARG A O 1
ATOM 637 N N . LEU A 1 79 ? 3.202 7.182 -14.177 1.00 90.50 79 LEU A N 1
ATOM 638 C CA . LEU A 1 79 ? 2.690 8.441 -13.632 1.00 90.50 79 LEU A CA 1
ATOM 639 C C . LEU A 1 79 ? 3.063 8.630 -12.157 1.00 90.50 79 LEU A C 1
ATOM 641 O O . LEU A 1 79 ? 3.064 9.770 -11.676 1.00 90.50 79 LEU A O 1
ATOM 645 N N . GLY A 1 80 ? 3.360 7.532 -11.464 1.00 88.06 80 GLY A N 1
ATOM 646 C CA . GLY A 1 80 ? 3.982 7.522 -10.150 1.00 88.06 80 GLY A CA 1
ATOM 647 C C . GLY A 1 80 ? 5.415 8.048 -10.153 1.00 88.06 80 GLY A C 1
ATOM 648 O O . GLY A 1 80 ? 6.082 8.085 -11.182 1.00 88.06 80 GLY A O 1
ATOM 649 N N . HIS A 1 81 ? 5.883 8.453 -8.970 1.00 90.25 81 HIS A N 1
ATOM 650 C CA . HIS A 1 81 ? 7.258 8.922 -8.724 1.00 90.25 81 HIS A CA 1
ATOM 651 C C . HIS A 1 81 ? 7.883 8.228 -7.506 1.00 90.25 81 HIS A C 1
ATOM 653 O O . HIS A 1 81 ? 8.726 8.811 -6.832 1.00 90.25 81 HIS A O 1
ATOM 659 N N . LEU A 1 82 ? 7.415 7.022 -7.178 1.00 95.94 82 LEU A N 1
ATOM 660 C CA . LEU A 1 82 ? 7.925 6.193 -6.084 1.00 95.94 82 LEU A CA 1
ATOM 661 C C . LEU A 1 82 ? 8.509 4.899 -6.662 1.00 95.94 82 LEU A C 1
ATOM 663 O O . LEU A 1 82 ? 8.267 4.570 -7.822 1.00 95.94 82 LEU A O 1
ATOM 667 N N . ALA A 1 83 ? 9.290 4.180 -5.859 1.00 97.50 83 ALA A N 1
ATOM 668 C CA . ALA A 1 83 ? 10.075 3.042 -6.323 1.00 97.50 83 ALA A CA 1
ATOM 669 C C . ALA A 1 83 ? 9.681 1.721 -5.644 1.00 97.50 83 ALA A C 1
ATOM 671 O O . ALA A 1 83 ? 10.543 0.871 -5.413 1.00 97.50 83 ALA A O 1
ATOM 672 N N . LEU A 1 84 ? 8.395 1.527 -5.320 1.00 98.50 84 LEU A N 1
ATOM 673 C CA . LEU A 1 84 ? 7.969 0.303 -4.636 1.00 98.50 84 LEU A CA 1
ATOM 674 C C . LEU A 1 84 ? 8.106 -0.920 -5.546 1.00 98.50 84 LEU A C 1
ATOM 676 O O . LEU A 1 84 ? 7.890 -0.846 -6.761 1.00 98.50 84 LEU A O 1
ATOM 680 N N . SER A 1 85 ? 8.439 -2.052 -4.938 1.00 98.56 85 SER A N 1
ATOM 681 C CA . SER A 1 85 ? 8.361 -3.374 -5.551 1.00 98.56 85 SER A CA 1
ATOM 682 C C . SER A 1 85 ? 6.964 -3.987 -5.440 1.00 98.56 85 SER A C 1
ATOM 684 O O . SER A 1 85 ? 6.076 -3.439 -4.782 1.00 98.56 85 SER A O 1
ATOM 686 N N . ASP A 1 86 ? 6.755 -5.136 -6.089 1.00 98.19 86 ASP A N 1
ATOM 687 C CA . ASP A 1 86 ? 5.530 -5.918 -5.905 1.00 98.19 86 ASP A CA 1
ATOM 688 C C . ASP A 1 86 ? 5.426 -6.383 -4.435 1.00 98.19 86 ASP A C 1
ATOM 690 O O . ASP A 1 86 ? 4.351 -6.319 -3.836 1.00 98.19 86 ASP A O 1
ATOM 694 N N . GLU A 1 87 ? 6.553 -6.757 -3.820 1.00 98.50 87 GLU A N 1
ATOM 695 C CA . GLU A 1 87 ? 6.658 -7.102 -2.400 1.00 98.50 87 GLU A CA 1
ATOM 696 C C . GLU A 1 87 ? 6.354 -5.898 -1.497 1.00 98.50 87 GLU A C 1
ATOM 698 O O . GLU A 1 87 ? 5.617 -6.028 -0.519 1.00 98.50 87 GLU A O 1
ATOM 703 N N . GLY A 1 88 ? 6.850 -4.711 -1.848 1.00 98.50 88 GLY A N 1
ATOM 704 C CA . GLY A 1 88 ? 6.579 -3.465 -1.134 1.00 98.50 88 GLY A CA 1
ATOM 705 C C . GLY A 1 88 ? 5.111 -3.052 -1.196 1.00 98.50 88 GLY A C 1
ATOM 706 O O . GLY A 1 88 ? 4.529 -2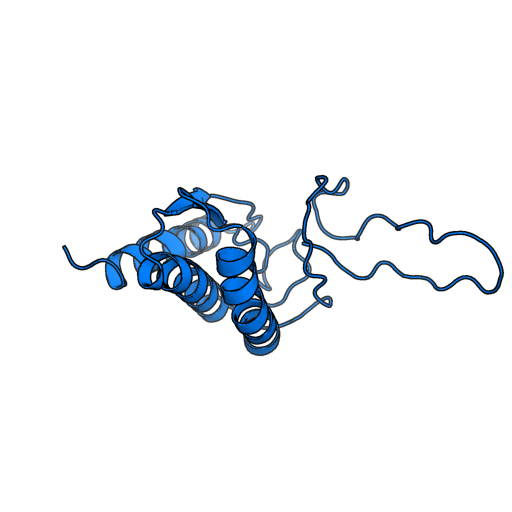.668 -0.179 1.00 98.50 88 GLY A O 1
ATOM 707 N N . LEU A 1 89 ? 4.468 -3.189 -2.362 1.00 98.38 89 LEU A N 1
ATOM 708 C CA . LEU A 1 89 ? 3.020 -3.001 -2.493 1.00 98.38 89 LEU A CA 1
ATOM 709 C C . LEU A 1 89 ? 2.249 -3.993 -1.618 1.00 98.38 89 LEU A C 1
ATOM 711 O O . LEU A 1 89 ? 1.315 -3.600 -0.917 1.00 98.38 89 LEU A O 1
ATOM 715 N N . GLN A 1 90 ? 2.653 -5.265 -1.623 1.00 98.38 90 GLN A N 1
ATOM 716 C CA . GLN A 1 90 ? 2.015 -6.288 -0.804 1.00 98.38 90 GLN A CA 1
ATOM 717 C C . GLN A 1 90 ? 2.169 -5.998 0.698 1.00 98.38 90 GLN A C 1
ATOM 719 O O . GLN A 1 90 ? 1.194 -6.105 1.446 1.00 98.38 90 GLN A O 1
ATOM 724 N N . ALA A 1 91 ? 3.364 -5.594 1.136 1.00 98.44 91 ALA A N 1
ATOM 725 C CA . ALA A 1 91 ? 3.656 -5.223 2.518 1.00 98.44 91 ALA A CA 1
ATOM 726 C C . ALA A 1 91 ? 2.867 -3.982 2.959 1.00 98.44 91 ALA A C 1
ATOM 728 O O . ALA A 1 91 ? 2.318 -3.952 4.061 1.00 98.44 91 ALA A O 1
ATOM 729 N N . ARG A 1 92 ? 2.728 -2.985 2.078 1.00 98.31 92 ARG A N 1
ATOM 730 C CA . ARG A 1 92 ? 1.874 -1.817 2.312 1.00 98.31 92 ARG A CA 1
ATOM 731 C C . ARG A 1 92 ? 0.423 -2.231 2.527 1.00 98.31 92 ARG A C 1
ATOM 733 O O . ARG A 1 92 ? -0.193 -1.798 3.500 1.00 98.31 92 ARG A O 1
ATOM 740 N N . ASP A 1 93 ? -0.127 -3.040 1.623 1.00 98.12 93 ASP A N 1
ATOM 741 C CA . ASP A 1 93 ? -1.514 -3.498 1.720 1.00 98.12 93 ASP A CA 1
ATOM 742 C C . ASP A 1 93 ? -1.722 -4.284 3.024 1.00 98.12 93 ASP A C 1
ATOM 744 O O . ASP A 1 93 ? -2.711 -4.067 3.724 1.00 98.12 93 ASP A O 1
ATOM 748 N N . HIS A 1 94 ? -0.757 -5.130 3.400 1.00 98.00 94 HIS A N 1
ATOM 749 C CA . HIS A 1 94 ? -0.770 -5.859 4.667 1.00 98.00 94 HIS A CA 1
ATOM 750 C C . HIS A 1 94 ? -0.801 -4.905 5.864 1.00 98.00 94 HIS A C 1
ATOM 752 O O . HIS A 1 94 ? -1.663 -5.045 6.726 1.00 98.00 94 HIS A O 1
ATOM 758 N N . ALA A 1 95 ? 0.097 -3.919 5.910 1.00 97.94 95 ALA A N 1
ATOM 759 C CA . ALA A 1 95 ? 0.179 -2.959 7.008 1.00 97.94 95 ALA A CA 1
ATOM 760 C C . ALA A 1 95 ? -1.129 -2.172 7.193 1.00 97.94 95 ALA A C 1
ATOM 762 O O . ALA A 1 95 ? -1.597 -2.005 8.318 1.00 97.94 95 ALA A O 1
ATOM 763 N N . VAL A 1 96 ? -1.759 -1.729 6.099 1.00 97.75 96 VAL A N 1
ATOM 764 C CA . VAL A 1 96 ? -3.041 -1.007 6.158 1.00 97.75 96 VAL A CA 1
ATOM 765 C C . VAL A 1 96 ? -4.169 -1.909 6.659 1.00 97.75 96 VAL A C 1
ATOM 767 O O . VAL A 1 96 ? -4.923 -1.517 7.554 1.00 97.75 96 VAL A O 1
ATOM 770 N N . LEU A 1 97 ? -4.287 -3.112 6.089 1.00 97.38 97 LEU A N 1
ATOM 771 C CA . LEU A 1 97 ? -5.321 -4.075 6.462 1.00 97.38 97 LEU A CA 1
ATOM 772 C C . LEU A 1 97 ? -5.184 -4.500 7.926 1.00 97.38 97 LEU A C 1
ATOM 774 O O . LEU A 1 97 ? -6.170 -4.486 8.663 1.00 97.38 97 LEU A O 1
ATOM 778 N N . ASP A 1 98 ? -3.971 -4.834 8.362 1.00 96.88 98 ASP A N 1
ATOM 779 C CA . ASP A 1 98 ? -3.713 -5.274 9.729 1.00 96.88 98 ASP A CA 1
ATOM 780 C C . ASP A 1 98 ? -3.897 -4.131 10.740 1.00 96.88 98 ASP A C 1
ATOM 782 O O . ASP A 1 98 ? -4.515 -4.331 11.785 1.00 96.88 98 ASP A O 1
ATOM 786 N N . ALA A 1 99 ? -3.501 -2.895 10.408 1.00 96.62 99 ALA A N 1
ATOM 787 C CA . ALA A 1 99 ? -3.725 -1.738 11.278 1.00 96.62 99 ALA A CA 1
ATOM 788 C C . ALA A 1 99 ? -5.212 -1.491 11.583 1.00 96.62 99 ALA A C 1
ATOM 790 O O . ALA A 1 99 ? -5.549 -1.156 12.727 1.00 96.62 99 ALA A O 1
ATOM 791 N N . ALA A 1 100 ? -6.085 -1.666 10.584 1.00 96.69 100 ALA A N 1
ATOM 792 C CA . ALA A 1 100 ? -7.533 -1.582 10.756 1.00 96.69 100 ALA A CA 1
ATOM 793 C C . ALA A 1 100 ? -8.076 -2.792 11.533 1.00 96.69 100 ALA A C 1
ATOM 795 O O . ALA A 1 100 ? -8.840 -2.627 12.489 1.00 96.69 100 ALA A O 1
ATOM 796 N N . ARG A 1 101 ? -7.620 -4.003 11.181 1.00 95.44 101 ARG A N 1
ATOM 797 C CA . ARG A 1 101 ? -8.018 -5.267 11.817 1.00 95.44 101 ARG A CA 1
ATOM 798 C C . ARG A 1 101 ? -7.715 -5.284 13.313 1.00 95.44 101 ARG A C 1
ATOM 800 O O . ARG A 1 101 ? -8.602 -5.592 14.103 1.00 95.44 101 ARG A O 1
ATOM 807 N N . LEU A 1 102 ? -6.497 -4.908 13.709 1.00 95.06 102 LEU A N 1
ATOM 808 C CA . LEU A 1 102 ? -6.057 -4.844 15.108 1.00 95.06 102 LEU A CA 1
ATOM 809 C C . LEU A 1 102 ? -6.894 -3.877 15.954 1.00 95.06 102 LEU A C 1
ATOM 811 O O . LEU A 1 102 ? -6.952 -4.014 17.173 1.00 95.06 102 LEU A O 1
ATOM 815 N N . ARG A 1 103 ? -7.551 -2.907 15.314 1.00 95.62 103 ARG A N 1
ATOM 816 C CA . ARG A 1 103 ? -8.417 -1.912 15.961 1.00 95.62 103 ARG A CA 1
ATOM 817 C C . ARG A 1 103 ? -9.904 -2.217 15.799 1.00 95.62 103 ARG A C 1
ATOM 819 O O . ARG A 1 103 ? -10.724 -1.403 16.206 1.00 95.62 103 ARG A O 1
ATOM 826 N N . ALA A 1 104 ? -10.243 -3.368 15.214 1.00 95.69 104 ALA A N 1
ATOM 827 C CA . ALA A 1 104 ? -11.608 -3.768 14.887 1.00 95.69 104 ALA A CA 1
ATOM 828 C C . ALA A 1 104 ? -12.372 -2.727 14.044 1.00 95.69 104 ALA A C 1
ATOM 830 O O . ALA A 1 104 ? -13.590 -2.612 14.157 1.00 95.69 104 ALA A O 1
ATOM 831 N N . VAL A 1 105 ? -11.664 -1.985 13.185 1.00 97.19 105 VAL A N 1
ATOM 832 C CA . VAL A 1 105 ? -12.276 -1.033 12.253 1.00 97.19 105 VAL A CA 1
ATOM 833 C C . VAL A 1 105 ? -12.577 -1.750 10.933 1.00 97.19 105 VAL A C 1
ATOM 835 O O . VAL A 1 105 ? -11.644 -2.236 10.286 1.00 97.19 105 VAL A O 1
ATOM 838 N N . PRO A 1 106 ? -13.847 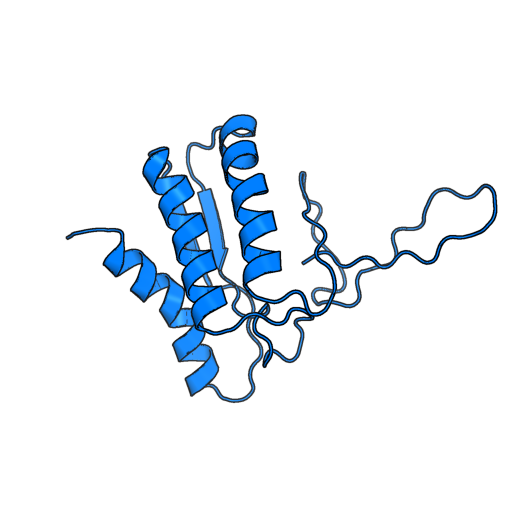-1.813 10.491 1.00 96.62 106 PRO A N 1
ATOM 839 C CA . PRO A 1 106 ? -14.194 -2.302 9.164 1.00 96.62 106 PRO A CA 1
ATOM 840 C C . PRO A 1 106 ? -13.488 -1.488 8.075 1.00 96.62 106 PRO A C 1
ATOM 842 O O . PRO A 1 106 ? -13.451 -0.257 8.128 1.00 96.62 106 PRO A O 1
ATOM 845 N N . LEU A 1 107 ? -12.947 -2.173 7.067 1.00 96.94 107 LEU A N 1
ATOM 846 C CA . LEU A 1 107 ? -12.198 -1.541 5.987 1.00 96.94 107 LEU A CA 1
ATOM 847 C C . LEU A 1 107 ? -12.713 -1.989 4.619 1.00 96.94 107 LEU A C 1
ATOM 849 O O . LEU A 1 107 ? -12.869 -3.180 4.355 1.00 96.94 107 LEU A O 1
ATOM 853 N N . VAL A 1 108 ? -12.949 -1.015 3.742 1.00 97.44 108 VAL A N 1
ATOM 854 C CA . VAL A 1 108 ? -13.359 -1.213 2.349 1.00 97.44 108 VAL A CA 1
ATOM 855 C C . VAL A 1 108 ? -12.178 -0.888 1.444 1.00 97.44 108 VAL A C 1
ATOM 857 O O . VAL A 1 108 ? -11.787 0.271 1.311 1.00 97.44 108 VAL A O 1
ATOM 860 N N . GLY A 1 109 ? -11.604 -1.917 0.824 1.00 96.06 109 GLY A N 1
ATOM 861 C CA . GLY A 1 109 ? -10.582 -1.753 -0.205 1.00 96.06 109 GLY A CA 1
ATOM 862 C C . GLY A 1 109 ? -11.221 -1.392 -1.542 1.00 96.06 109 GLY A C 1
ATOM 863 O O . GLY A 1 109 ? -12.107 -2.102 -2.016 1.00 96.06 109 GLY A O 1
ATOM 864 N N . VAL A 1 110 ? -10.766 -0.305 -2.158 1.00 95.38 110 VAL A N 1
ATOM 865 C CA . VAL A 1 110 ? -11.157 0.095 -3.514 1.00 95.38 110 VAL A CA 1
ATOM 866 C C . VAL A 1 110 ? -9.920 0.193 -4.396 1.00 95.38 110 VAL A C 1
ATOM 868 O O . VAL A 1 110 ? -8.840 0.557 -3.932 1.00 95.38 110 VAL A O 1
ATOM 871 N N . ILE A 1 111 ? -10.077 -0.149 -5.671 1.00 93.00 111 ILE A N 1
ATOM 872 C CA . ILE A 1 111 ? -8.999 -0.064 -6.657 1.00 93.00 111 ILE A CA 1
ATOM 873 C C . ILE A 1 111 ? -8.683 1.411 -6.928 1.00 93.00 111 ILE A C 1
ATOM 875 O O . ILE A 1 111 ? -9.586 2.191 -7.236 1.00 93.00 111 ILE A O 1
ATOM 879 N N . GLY A 1 112 ? -7.403 1.771 -6.813 1.00 93.56 112 GLY A N 1
ATOM 880 C CA . GLY A 1 112 ? -6.897 3.108 -7.125 1.00 93.56 112 GLY A CA 1
ATOM 881 C C . GLY A 1 112 ? -6.215 3.204 -8.490 1.00 93.56 112 GLY A C 1
ATOM 882 O O . GLY A 1 112 ? -6.510 2.437 -9.402 1.00 93.56 112 GLY A O 1
ATOM 883 N N . GLY A 1 113 ? -5.291 4.160 -8.625 1.00 94.31 113 GLY A N 1
ATOM 884 C CA . GLY A 1 113 ? -4.501 4.364 -9.844 1.00 94.31 113 GLY A CA 1
ATOM 885 C C . GLY A 1 113 ? -3.523 3.224 -10.140 1.00 94.31 113 GLY A C 1
ATOM 886 O O . GLY A 1 113 ? -3.219 2.412 -9.270 1.00 94.31 113 GLY A O 1
ATOM 887 N N . GLY A 1 114 ? -3.029 3.175 -11.372 1.00 95.06 114 GLY A N 1
ATOM 888 C CA . GLY A 1 114 ? -2.096 2.171 -11.874 1.00 95.06 114 GLY A CA 1
ATOM 889 C C . GLY A 1 114 ? -2.037 2.258 -13.397 1.00 95.06 114 GLY A C 1
ATOM 890 O O . GLY A 1 114 ? -3.065 2.163 -14.065 1.00 95.06 114 GLY A O 1
ATOM 891 N N . TYR A 1 115 ? -0.851 2.506 -13.947 1.00 94.50 115 TYR A N 1
ATOM 892 C CA . TYR A 1 115 ? -0.674 2.983 -15.322 1.00 94.50 115 TYR A CA 1
ATOM 893 C C . TYR A 1 115 ? 0.453 2.253 -16.068 1.00 94.50 115 TYR A C 1
ATOM 895 O O . TYR A 1 115 ? 1.087 2.817 -16.968 1.00 94.50 115 TYR A O 1
ATOM 903 N N . ASP A 1 116 ? 0.698 0.990 -15.710 1.00 91.69 116 ASP A N 1
ATOM 904 C CA . ASP A 1 116 ? 1.556 0.091 -16.487 1.00 91.69 116 ASP A CA 1
ATOM 905 C C . ASP A 1 116 ? 0.927 -0.180 -17.871 1.00 91.69 116 ASP A C 1
ATOM 907 O O . ASP A 1 116 ? -0.293 -0.266 -18.023 1.00 91.69 116 ASP A O 1
ATOM 911 N N . ARG A 1 117 ? 1.768 -0.290 -18.903 1.00 90.62 117 ARG A N 1
ATOM 912 C CA . ARG A 1 117 ? 1.344 -0.641 -20.269 1.00 90.62 117 ARG A CA 1
ATOM 913 C C . ARG A 1 117 ? 1.048 -2.130 -20.412 1.00 90.62 117 ARG A C 1
ATOM 915 O O . ARG A 1 117 ? 0.288 -2.510 -21.299 1.00 90.62 117 ARG A O 1
ATOM 922 N N . ASP A 1 118 ? 1.681 -2.955 -19.589 1.00 96.12 118 ASP A N 1
ATOM 923 C CA . ASP A 1 118 ? 1.448 -4.390 -19.534 1.00 96.12 118 ASP A CA 1
ATOM 924 C C . ASP A 1 118 ? 0.228 -4.656 -18.640 1.00 96.12 118 ASP A C 1
ATOM 926 O O . ASP A 1 118 ? 0.282 -4.546 -17.411 1.00 96.12 118 ASP A O 1
ATOM 930 N N . LEU A 1 119 ? -0.895 -4.989 -19.281 1.00 95.06 119 LEU A N 1
ATOM 931 C CA . LEU A 1 119 ? -2.159 -5.251 -18.597 1.00 95.06 119 LEU A CA 1
ATOM 932 C C . LEU A 1 119 ? -2.046 -6.427 -17.620 1.00 95.06 119 LEU A C 1
ATOM 934 O O . LEU A 1 119 ? -2.639 -6.381 -16.544 1.00 95.06 119 LEU A O 1
ATOM 938 N N . ASP A 1 120 ? -1.263 -7.454 -17.950 1.00 97.06 120 ASP A N 1
ATOM 939 C CA . ASP A 1 120 ? -1.124 -8.621 -17.088 1.00 97.06 120 ASP A CA 1
ATOM 940 C C . ASP A 1 120 ? -0.350 -8.263 -15.814 1.00 97.06 120 ASP A C 1
ATOM 942 O O . ASP A 1 120 ? -0.707 -8.718 -14.724 1.00 97.06 120 ASP A O 1
ATOM 946 N N . ARG A 1 121 ? 0.686 -7.417 -15.914 1.00 96.25 121 ARG A N 1
ATOM 947 C CA . ARG A 1 121 ? 1.371 -6.855 -14.733 1.00 96.25 121 ARG A CA 1
ATOM 948 C C . ARG A 1 121 ? 0.428 -5.996 -13.903 1.00 96.25 121 ARG A C 1
ATOM 950 O O . ARG A 1 121 ? 0.362 -6.181 -12.689 1.00 96.25 121 ARG A O 1
ATOM 957 N N . LEU A 1 122 ? -0.323 -5.106 -14.549 1.00 96.44 122 LEU A N 1
ATOM 958 C CA . LEU A 1 122 ? -1.262 -4.210 -13.877 1.00 96.44 122 LEU A CA 1
ATOM 959 C C . LEU A 1 122 ? -2.324 -4.990 -13.087 1.00 96.44 122 LEU A C 1
ATOM 961 O O . LEU A 1 122 ? -2.535 -4.734 -11.900 1.00 96.44 122 LEU A O 1
ATOM 965 N N . VAL A 1 123 ? -2.941 -5.993 -13.717 1.00 96.94 123 VAL A N 1
ATOM 966 C CA . VAL A 1 123 ? -3.938 -6.865 -13.079 1.00 96.94 123 VAL A CA 1
ATOM 967 C C . VAL A 1 123 ? -3.320 -7.648 -11.923 1.00 96.94 123 VAL A C 1
ATOM 969 O O . VAL A 1 123 ? -3.922 -7.718 -10.850 1.00 96.94 123 VAL A O 1
ATOM 972 N N . ARG A 1 124 ? -2.112 -8.210 -12.093 1.00 97.50 124 ARG A N 1
ATOM 973 C CA . ARG A 1 124 ? -1.423 -8.928 -11.007 1.00 97.50 124 ARG A CA 1
ATOM 974 C C . ARG A 1 124 ? -1.174 -8.034 -9.795 1.00 97.50 124 ARG A C 1
ATOM 976 O O . ARG A 1 124 ? -1.426 -8.482 -8.680 1.00 97.50 124 ARG A O 1
ATOM 983 N N . ARG A 1 125 ? -0.745 -6.789 -10.008 1.00 97.62 125 ARG A N 1
ATOM 984 C CA . ARG A 1 125 ? -0.504 -5.826 -8.925 1.00 97.62 125 ARG A CA 1
ATOM 985 C C . ARG A 1 125 ? -1.789 -5.444 -8.204 1.00 97.62 125 ARG A C 1
ATOM 987 O O . ARG A 1 125 ? -1.829 -5.507 -6.983 1.00 97.62 125 ARG A O 1
ATOM 994 N N . HIS A 1 126 ? -2.870 -5.138 -8.923 1.00 97.94 126 HIS A N 1
ATOM 995 C CA . HIS A 1 126 ? -4.154 -4.854 -8.268 1.00 97.94 126 HIS A CA 1
ATOM 996 C C . HIS A 1 126 ? -4.721 -6.068 -7.518 1.00 97.94 126 HIS A C 1
ATOM 998 O O . HIS A 1 126 ? -5.388 -5.912 -6.497 1.00 97.94 126 HIS A O 1
ATOM 1004 N N . ALA A 1 127 ? -4.423 -7.288 -7.973 1.00 97.62 127 ALA A N 1
ATOM 1005 C CA . ALA A 1 127 ? -4.815 -8.503 -7.269 1.00 97.62 127 ALA A CA 1
ATOM 1006 C C . ALA A 1 127 ? -4.070 -8.714 -5.935 1.00 97.62 127 ALA A C 1
ATOM 1008 O O . ALA A 1 127 ? -4.538 -9.523 -5.129 1.00 97.62 127 ALA A O 1
ATOM 1009 N N . LEU A 1 128 ? -2.951 -8.018 -5.679 1.00 97.69 128 LEU A N 1
ATOM 1010 C CA . LEU A 1 128 ? -2.199 -8.137 -4.422 1.00 97.69 128 LEU A CA 1
ATOM 1011 C C . LEU A 1 128 ? -3.073 -7.793 -3.216 1.00 97.69 128 LEU A C 1
ATOM 1013 O O . LEU A 1 128 ? -3.123 -8.594 -2.286 1.00 97.69 128 LEU A O 1
ATOM 1017 N N . LEU A 1 129 ? -3.857 -6.711 -3.278 1.00 97.44 129 LEU A N 1
ATOM 1018 C CA . LEU A 1 129 ? -4.779 -6.324 -2.204 1.00 97.44 129 LEU A CA 1
ATOM 1019 C C . LEU A 1 129 ? -5.701 -7.480 -1.798 1.00 97.44 129 LEU A C 1
ATOM 1021 O O . LEU A 1 129 ? -5.831 -7.807 -0.618 1.00 97.44 129 LEU A O 1
ATOM 1025 N N . HIS A 1 130 ? -6.327 -8.124 -2.785 1.00 96.25 130 HIS A N 1
ATOM 1026 C CA . HIS A 1 130 ? -7.254 -9.230 -2.550 1.00 96.25 130 HIS A CA 1
ATOM 1027 C C . HIS A 1 130 ? -6.545 -10.469 -1.998 1.00 96.25 130 HIS A C 1
ATOM 1029 O O . HIS A 1 130 ? -7.072 -11.128 -1.103 1.00 96.25 130 HIS A O 1
ATOM 1035 N N . ARG A 1 131 ? -5.346 -10.783 -2.505 1.00 95.94 131 ARG A N 1
ATOM 1036 C CA . ARG A 1 131 ? -4.532 -11.908 -2.017 1.00 95.94 131 ARG A CA 1
ATOM 1037 C C . ARG A 1 131 ? -4.096 -11.691 -0.571 1.00 95.94 131 ARG A C 1
ATOM 1039 O O . ARG A 1 131 ? -4.212 -12.607 0.237 1.00 95.94 131 ARG A O 1
ATOM 1046 N N . THR A 1 132 ? -3.649 -10.484 -0.239 1.00 96.69 132 THR A N 1
ATOM 1047 C CA . THR A 1 132 ? -3.249 -10.110 1.120 1.00 96.69 132 THR A CA 1
ATOM 1048 C C . THR A 1 132 ? -4.436 -10.151 2.076 1.00 96.69 132 THR A C 1
ATOM 1050 O O . THR A 1 132 ? -4.333 -10.745 3.148 1.00 96.69 132 THR A O 1
ATOM 1053 N N . ALA A 1 133 ? -5.592 -9.612 1.676 1.00 95.38 133 ALA A N 1
ATOM 1054 C CA . ALA A 1 133 ? -6.813 -9.691 2.475 1.00 95.38 133 ALA A CA 1
ATOM 1055 C C . ALA A 1 133 ? -7.237 -11.144 2.739 1.00 95.38 133 ALA A C 1
ATOM 1057 O O . ALA A 1 133 ? -7.523 -11.497 3.879 1.00 95.38 133 ALA A O 1
ATOM 1058 N N . ALA A 1 134 ? -7.207 -12.004 1.715 1.00 94.62 134 ALA A N 1
ATOM 1059 C CA . ALA A 1 134 ? -7.527 -13.424 1.857 1.00 94.62 134 ALA A CA 1
ATOM 1060 C C . ALA A 1 134 ? -6.552 -14.180 2.779 1.00 94.62 134 ALA A C 1
ATOM 1062 O O . ALA A 1 134 ? -6.933 -15.185 3.371 1.00 94.62 134 ALA A O 1
ATOM 1063 N N . HIS A 1 135 ? -5.304 -13.716 2.902 1.00 93.25 135 HIS A N 1
ATOM 1064 C CA . HIS A 1 135 ? -4.332 -14.285 3.834 1.00 93.25 135 HIS A CA 1
ATOM 1065 C C . HIS A 1 135 ? -4.575 -13.831 5.283 1.00 93.25 135 HIS A C 1
ATOM 1067 O O . HIS A 1 135 ? -4.473 -14.634 6.205 1.00 93.25 135 HIS A O 1
ATOM 1073 N N . LEU A 1 136 ? -4.915 -12.553 5.483 1.00 90.75 136 LEU A N 1
ATOM 1074 C CA . LEU A 1 136 ? -5.140 -11.957 6.807 1.00 90.75 136 LEU A CA 1
ATOM 1075 C C . LEU A 1 136 ? -6.502 -12.291 7.425 1.00 90.75 136 LEU A C 1
ATOM 1077 O O . LEU A 1 136 ? -6.658 -12.247 8.647 1.00 90.75 136 LEU A O 1
ATOM 1081 N N . MET A 1 137 ? -7.499 -12.579 6.592 1.00 82.62 137 MET A N 1
ATOM 1082 C CA . MET A 1 137 ? -8.856 -12.903 7.014 1.00 82.62 137 MET A CA 1
ATOM 1083 C C . MET A 1 137 ? -9.079 -14.411 6.862 1.00 82.62 137 MET A C 1
ATOM 1085 O O . MET A 1 137 ? -9.434 -14.861 5.770 1.00 82.62 137 MET A O 1
ATOM 1089 N N . PRO A 1 138 ? -8.855 -15.217 7.920 1.00 62.66 138 PRO A N 1
ATOM 1090 C CA . PRO A 1 138 ? -9.216 -16.626 7.876 1.00 62.66 138 PRO A CA 1
ATOM 1091 C C . PRO A 1 138 ? -10.720 -16.773 7.608 1.00 62.66 138 PRO A C 1
ATOM 1093 O O . PRO A 1 138 ? -11.523 -15.947 8.049 1.00 62.66 138 PRO A O 1
ATOM 1096 N N . ARG A 1 139 ? -11.060 -17.804 6.831 1.00 53.78 139 ARG A N 1
ATOM 1097 C CA . ARG A 1 139 ? -12.430 -18.118 6.407 1.00 53.78 139 ARG A CA 1
ATOM 1098 C C . ARG A 1 139 ? -13.308 -18.586 7.557 1.00 53.78 139 ARG A C 1
ATOM 1100 O O . ARG A 1 139 ? -12.775 -19.287 8.444 1.00 53.78 139 ARG A O 1
#